Protein AF-A0A8S0FXM7-F1 (afdb_monomer)

Foldseek 3Di:
DDCPDPDPVNVCVVPPDDDDPPDDDDFDWDQDPVPRDTDGDPDDPDPDDPPPPDPDDDPPADPVNVCPPPVNVVLVPDDLLSNLLCCVLPVVDPDPVSLVSVLVVVVVVVDVVCDPDDDDPLVVQLVSQVSSLVSVQVSCVSVVHDGDDPVRSCVSSPNDPVPDPPPPD

Secondary structure (DSSP, 8-state):
-------HHHHHHHT-----TTSPPPPPEEE-TTT--EEE-SSPPP------SSSSPPPSS-HHHHHH-HHHHHHHHS-HHHHHHHHHHHS----HHHHHHHHHHHHHHHHHHHTT----HHHHHHHHHHHHHHHHHHHHHHTTPPPPPHHHHHHHHT--GGG-GGG--

Radius of gyration: 33.32 Å; Cα contacts (8 Å, |Δi|>4): 84; chains: 1; bounding box: 60×41×96 Å

Organism: Escherichia coli (NCBI:txid562)

Nearest PDB structures (foldseek):
  3qb5-assembly1_C-2  TM=3.415E-01  e=5.130E+00  Homo sapiens
  8otz-assembly1_By  TM=1.377E-01  e=1.396E+00  Bos taurus
  8to0-assembly1_CZ  TM=1.350E-01  e=1.654E+00  Mus musculus
  8to0-assembly1_Cp  TM=1.414E-01  e=3.452E+00  Mus musculus
  7rro-assembly1_h  TM=1.356E-01  e=4.581E+00  Bos taurus

InterPro domains:
  IPR010455 Bacteriophage 82, GpQ [PF06323] (1-163)

Structure (mmCIF, N/CA/C/O backbone):
data_AF-A0A8S0FXM7-F1
#
_entry.id   AF-A0A8S0FXM7-F1
#
loop_
_atom_site.group_PDB
_atom_site.id
_atom_site.type_symbol
_atom_site.label_atom_id
_atom_site.label_alt_id
_atom_site.label_comp_id
_atom_site.label_asym_id
_atom_site.label_entity_id
_atom_site.label_seq_id
_atom_site.pdbx_PDB_ins_code
_atom_site.Cartn_x
_atom_site.Cartn_y
_atom_site.Cartn_z
_atom_site.occupancy
_atom_site.B_iso_or_equiv
_atom_site.auth_seq_id
_atom_site.auth_comp_id
_atom_site.auth_asym_id
_atom_site.auth_atom_id
_atom_site.pdbx_PDB_model_num
ATOM 1 N N . MET A 1 1 ? 27.789 -15.326 -23.667 1.00 32.84 1 MET A N 1
ATOM 2 C CA . MET A 1 1 ? 26.397 -15.323 -24.172 1.00 32.84 1 MET A CA 1
ATOM 3 C C . MET A 1 1 ? 26.042 -13.867 -24.426 1.00 32.84 1 MET A C 1
ATOM 5 O O . MET A 1 1 ? 26.164 -13.104 -23.489 1.00 32.84 1 MET A O 1
ATOM 9 N N . SER A 1 2 ? 25.666 -13.341 -25.578 1.00 38.75 2 SER A N 1
ATOM 10 C CA . SER A 1 2 ? 25.614 -13.727 -26.988 1.00 38.75 2 SER A CA 1
ATOM 11 C C . SER A 1 2 ? 25.544 -12.369 -27.718 1.00 38.75 2 SER A C 1
ATOM 13 O O . SER A 1 2 ? 25.007 -11.422 -27.144 1.00 38.75 2 SER A O 1
ATOM 15 N N . GLY A 1 3 ? 26.120 -12.232 -28.912 1.00 44.34 3 GLY A N 1
ATOM 16 C CA . GLY A 1 3 ? 26.255 -10.958 -29.632 1.00 44.34 3 GLY A CA 1
ATOM 17 C C . GLY A 1 3 ? 24.921 -10.280 -29.966 1.00 44.34 3 GLY A C 1
ATOM 18 O O . GLY A 1 3 ? 24.406 -10.445 -31.066 1.00 44.34 3 GLY A O 1
ATOM 19 N N . ALA A 1 4 ? 24.372 -9.511 -29.025 1.00 53.16 4 ALA A N 1
ATOM 20 C CA . ALA A 1 4 ? 23.070 -8.860 -29.164 1.00 53.16 4 ALA A CA 1
ATOM 21 C C . ALA A 1 4 ? 23.152 -7.407 -29.654 1.00 53.16 4 ALA A C 1
ATOM 23 O O . ALA A 1 4 ? 22.129 -6.839 -30.020 1.00 53.16 4 ALA A O 1
ATOM 24 N N . THR A 1 5 ? 24.337 -6.801 -29.707 1.00 55.06 5 THR A N 1
ATOM 25 C CA . THR A 1 5 ? 24.487 -5.408 -30.144 1.00 55.06 5 THR A CA 1
ATOM 26 C C . THR A 1 5 ? 25.867 -5.186 -30.755 1.00 55.06 5 THR A C 1
ATOM 28 O O . THR A 1 5 ? 26.764 -4.671 -30.092 1.00 55.06 5 THR A O 1
ATOM 31 N N . LYS A 1 6 ? 26.046 -5.528 -32.036 1.00 56.66 6 LYS A N 1
ATOM 32 C CA . LYS A 1 6 ? 26.940 -4.690 -32.847 1.00 56.66 6 LYS A CA 1
ATOM 33 C C . LYS A 1 6 ? 26.251 -3.336 -32.949 1.00 56.66 6 LYS A C 1
ATOM 35 O O . LYS A 1 6 ? 25.090 -3.266 -33.354 1.00 56.66 6 LYS A O 1
ATOM 40 N N . GLY A 1 7 ? 26.906 -2.289 -32.457 1.00 59.22 7 GLY A N 1
ATOM 41 C CA . GLY A 1 7 ? 26.330 -0.947 -32.443 1.00 59.22 7 GLY A CA 1
ATOM 42 C C . GLY A 1 7 ? 25.985 -0.488 -33.861 1.00 59.22 7 GLY A C 1
ATOM 43 O O . GLY A 1 7 ? 26.574 -0.951 -34.836 1.00 59.22 7 GLY A O 1
ATOM 44 N N . GLN A 1 8 ? 25.049 0.455 -33.989 1.00 55.69 8 GLN A N 1
ATOM 45 C CA . GLN A 1 8 ? 24.621 0.991 -35.289 1.00 55.69 8 GLN A CA 1
ATOM 46 C C . GLN A 1 8 ? 25.806 1.469 -36.153 1.00 55.69 8 GLN A C 1
ATOM 48 O O . GLN A 1 8 ? 25.801 1.266 -37.363 1.00 55.69 8 GLN A O 1
ATOM 53 N N . LEU A 1 9 ? 26.845 2.033 -35.525 1.00 58.31 9 LEU A N 1
ATOM 54 C CA . LEU A 1 9 ? 28.074 2.483 -36.189 1.00 58.31 9 LEU A CA 1
ATOM 55 C C . LEU A 1 9 ? 28.898 1.334 -36.785 1.00 58.31 9 LEU A C 1
ATOM 57 O O . LEU A 1 9 ? 29.477 1.472 -37.857 1.00 58.31 9 LEU A O 1
ATOM 61 N N . GLU A 1 10 ? 28.924 0.189 -36.112 1.00 63.16 10 GLU A N 1
ATOM 62 C CA . GLU A 1 10 ? 29.683 -0.986 -36.540 1.00 63.16 10 GLU A CA 1
ATOM 63 C C . GLU A 1 10 ? 29.000 -1.662 -37.738 1.00 63.16 10 GLU A C 1
ATOM 65 O O . GLU A 1 10 ? 29.657 -2.031 -38.707 1.00 63.16 10 GLU A O 1
ATOM 70 N N . ALA A 1 11 ? 27.662 -1.703 -37.744 1.00 59.25 11 ALA A N 1
ATOM 71 C CA . ALA A 1 11 ? 26.878 -2.146 -38.899 1.00 59.25 11 ALA A CA 1
ATOM 72 C C . ALA A 1 11 ? 27.033 -1.215 -40.119 1.00 59.25 11 ALA A C 1
ATOM 74 O O . ALA A 1 11 ? 26.989 -1.671 -41.261 1.00 59.25 11 ALA A O 1
ATOM 75 N N . TRP A 1 12 ? 27.223 0.091 -39.900 1.00 60.03 12 TRP A N 1
ATOM 76 C CA . TRP A 1 12 ? 27.494 1.046 -40.980 1.00 60.03 12 TRP A CA 1
ATOM 77 C C . TRP A 1 12 ? 28.878 0.842 -41.593 1.00 60.03 12 TRP A C 1
ATOM 79 O O . TRP A 1 12 ? 29.018 0.956 -42.809 1.00 60.03 12 TRP A O 1
ATOM 89 N N . LEU A 1 13 ? 29.875 0.494 -40.776 1.00 61.94 13 LEU A N 1
ATOM 90 C CA . LEU A 1 13 ? 31.213 0.156 -41.256 1.00 61.94 13 LEU A CA 1
ATOM 91 C C . LEU A 1 13 ? 31.187 -1.098 -42.146 1.00 61.94 13 LEU A C 1
AT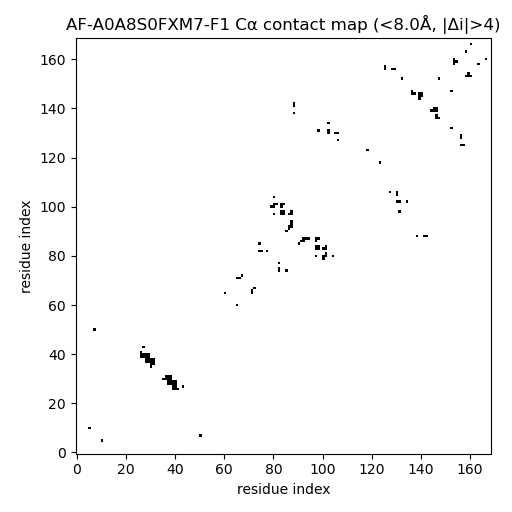OM 93 O O . LEU A 1 13 ? 31.800 -1.110 -43.208 1.00 61.94 13 LEU A O 1
ATOM 97 N N . GLU A 1 14 ? 30.433 -2.127 -41.752 1.00 60.06 14 GLU A N 1
ATOM 98 C CA . GLU A 1 14 ? 30.312 -3.380 -42.516 1.00 60.06 14 GLU A CA 1
ATOM 99 C C . GLU A 1 14 ? 29.512 -3.233 -43.820 1.00 60.06 14 GLU A C 1
ATOM 101 O O . GLU A 1 14 ? 29.714 -3.997 -44.764 1.00 60.06 14 GLU A O 1
ATOM 106 N N . HIS A 1 15 ? 28.614 -2.246 -43.892 1.00 58.28 15 HIS A N 1
ATOM 107 C CA . HIS A 1 15 ? 27.812 -1.944 -45.081 1.00 58.28 15 HIS A CA 1
ATOM 108 C C . HIS A 1 15 ? 28.349 -0.788 -45.931 1.00 58.28 15 HIS A C 1
ATOM 110 O O . HIS A 1 15 ? 27.730 -0.452 -46.946 1.00 58.28 15 HIS A O 1
ATOM 116 N N . ALA A 1 16 ? 29.484 -0.191 -45.562 1.00 58.81 16 ALA A N 1
ATOM 117 C CA . ALA A 1 16 ? 30.138 0.812 -46.385 1.00 58.81 16 ALA A CA 1
ATOM 118 C C . ALA A 1 16 ? 30.514 0.179 -47.737 1.00 58.81 16 ALA A C 1
ATOM 120 O O . ALA A 1 16 ? 31.406 -0.664 -47.830 1.00 58.81 16 ALA A O 1
ATOM 121 N N . GLN A 1 17 ? 29.791 0.545 -48.798 1.00 57.72 17 GLN A N 1
ATOM 122 C CA . GLN A 1 17 ? 30.114 0.091 -50.147 1.00 57.72 17 GLN A CA 1
ATOM 123 C C . GLN A 1 17 ? 31.457 0.695 -50.560 1.00 57.72 17 GLN A C 1
ATOM 125 O O . GLN A 1 17 ? 31.637 1.909 -50.547 1.00 57.72 17 GLN A O 1
ATOM 130 N N . PHE A 1 18 ? 32.400 -0.170 -50.921 1.00 53.16 18 PHE A N 1
ATOM 131 C CA . PHE A 1 18 ? 33.724 0.219 -51.386 1.00 53.16 18 PHE A CA 1
ATOM 132 C C . PHE A 1 18 ? 33.615 0.828 -52.796 1.00 53.16 18 PHE A C 1
ATOM 134 O O . PHE A 1 18 ? 33.485 0.104 -53.784 1.00 53.16 18 PHE A O 1
ATOM 141 N N . ASP A 1 19 ? 33.619 2.158 -52.904 1.00 54.91 19 ASP A N 1
ATOM 142 C CA . ASP A 1 19 ? 33.557 2.850 -54.197 1.00 54.91 19 ASP A CA 1
ATOM 143 C C . ASP A 1 19 ? 34.933 2.815 -54.882 1.00 54.91 19 ASP A C 1
ATOM 145 O O . ASP A 1 19 ? 35.881 3.486 -54.478 1.00 54.91 19 ASP A O 1
ATOM 149 N N . THR A 1 20 ? 35.056 2.021 -55.949 1.00 59.19 20 THR A N 1
ATOM 150 C CA . THR A 1 20 ? 36.274 1.966 -56.774 1.00 59.19 20 THR A CA 1
ATOM 151 C C . THR A 1 20 ? 36.115 2.913 -57.966 1.00 59.19 20 THR A C 1
ATOM 153 O O . THR A 1 20 ? 35.262 2.700 -58.827 1.00 59.19 20 THR A O 1
ATOM 156 N N . GLY A 1 21 ? 36.937 3.966 -58.036 1.00 59.62 21 GLY A N 1
ATOM 157 C CA . GLY A 1 21 ? 36.807 5.074 -59.000 1.00 59.62 21 GLY A CA 1
ATOM 158 C C . GLY A 1 21 ? 36.974 4.728 -60.490 1.00 59.62 21 GLY A C 1
ATOM 159 O O . GLY A 1 21 ? 36.823 5.609 -61.335 1.00 59.62 21 GLY A O 1
ATOM 160 N N . THR A 1 22 ? 37.271 3.470 -60.832 1.00 65.06 22 THR A N 1
ATOM 161 C CA . THR A 1 22 ? 37.518 3.007 -62.208 1.00 65.06 22 THR A CA 1
ATOM 162 C C . THR A 1 22 ? 36.245 2.937 -63.057 1.00 65.06 22 THR A C 1
ATOM 164 O O . THR A 1 22 ? 36.291 3.243 -64.246 1.00 65.06 22 THR A O 1
ATOM 167 N N . TYR A 1 23 ? 35.094 2.593 -62.467 1.00 62.38 23 TYR A N 1
ATOM 168 C CA . TYR A 1 23 ? 33.813 2.523 -63.179 1.00 62.38 23 TYR A CA 1
ATOM 169 C C . TYR A 1 23 ? 32.750 3.342 -62.453 1.00 62.38 23 TYR A C 1
ATOM 171 O O . TYR A 1 23 ? 32.202 2.929 -61.432 1.00 62.38 23 TYR A O 1
ATOM 179 N N . LYS A 1 24 ? 32.424 4.515 -63.006 1.00 62.09 24 LYS A N 1
ATOM 180 C CA . LYS A 1 24 ? 31.345 5.358 -62.478 1.00 62.09 24 LYS A CA 1
ATOM 181 C C . LYS A 1 24 ? 30.002 4.649 -62.668 1.00 62.09 24 LYS A C 1
ATOM 183 O O . LYS A 1 24 ? 29.660 4.240 -63.779 1.00 62.09 24 LYS A O 1
ATOM 188 N N . ARG A 1 25 ? 29.222 4.520 -61.593 1.00 65.31 25 ARG A N 1
ATOM 189 C CA . ARG A 1 25 ? 27.872 3.937 -61.643 1.00 65.31 25 ARG A CA 1
ATOM 190 C C . ARG A 1 25 ? 26.971 4.759 -62.571 1.00 65.31 25 ARG A C 1
ATOM 192 O O . ARG A 1 25 ? 26.983 5.990 -62.533 1.00 65.31 25 ARG A O 1
ATOM 199 N N . LYS A 1 26 ? 26.162 4.080 -63.394 1.00 65.44 26 LYS A N 1
ATOM 200 C CA . LYS A 1 26 ? 25.118 4.736 -64.197 1.00 65.44 26 LYS A CA 1
ATOM 201 C C . LYS A 1 26 ? 24.049 5.286 -63.251 1.00 65.44 26 LYS A C 1
ATOM 203 O O . LYS A 1 26 ? 23.433 4.518 -62.516 1.00 65.44 26 LYS A O 1
ATOM 208 N N . LYS A 1 27 ? 23.839 6.603 -63.267 1.00 67.19 27 LYS A N 1
ATOM 209 C CA . LYS A 1 27 ? 22.807 7.251 -62.450 1.00 67.19 27 LYS A CA 1
ATOM 210 C C . LYS A 1 27 ? 21.413 6.877 -62.977 1.00 67.19 27 LYS A C 1
ATOM 212 O O . LYS A 1 27 ? 21.199 6.978 -64.190 1.00 67.19 27 LYS A O 1
ATOM 217 N N . PRO A 1 28 ? 20.473 6.447 -62.118 1.00 67.50 28 PRO A N 1
ATOM 218 C CA . PRO A 1 28 ? 19.106 6.182 -62.544 1.00 67.50 28 PRO A CA 1
ATOM 219 C C . PRO A 1 28 ? 18.451 7.486 -63.020 1.00 67.50 28 PRO A C 1
ATOM 221 O O . PRO A 1 28 ? 18.578 8.532 -62.380 1.00 67.50 28 PRO A O 1
ATOM 224 N N . ARG A 1 29 ? 17.762 7.424 -64.162 1.00 69.50 29 ARG A N 1
ATOM 225 C CA . ARG A 1 29 ? 16.939 8.526 -64.673 1.00 69.50 29 ARG A CA 1
ATOM 226 C C . ARG A 1 29 ? 15.484 8.156 -64.444 1.00 69.50 29 ARG A C 1
ATOM 228 O O . ARG A 1 29 ? 15.059 7.096 -64.896 1.00 69.50 29 ARG A O 1
ATOM 235 N N . ILE A 1 30 ? 14.757 9.009 -63.738 1.00 72.31 30 ILE A N 1
ATOM 236 C CA . ILE A 1 30 ? 13.341 8.810 -63.428 1.00 72.31 30 ILE A CA 1
ATOM 237 C C . ILE A 1 30 ? 12.550 9.870 -64.194 1.00 72.31 30 ILE A C 1
ATOM 239 O O . ILE A 1 30 ? 12.999 11.011 -64.339 1.00 72.31 30 ILE A O 1
ATOM 243 N N . LEU A 1 31 ? 11.414 9.457 -64.752 1.00 73.12 31 LEU A N 1
ATOM 244 C CA . LEU A 1 31 ? 10.485 10.362 -65.410 1.00 73.12 31 LEU A CA 1
ATOM 245 C C . LEU A 1 31 ? 9.657 11.054 -64.332 1.00 73.12 31 LEU A C 1
ATOM 247 O O . LEU A 1 31 ? 9.018 10.391 -63.522 1.00 73.12 31 LEU A O 1
ATOM 251 N N . ASP A 1 32 ? 9.708 12.378 -64.312 1.00 67.94 32 ASP A N 1
ATOM 252 C CA . ASP A 1 32 ? 8.888 13.171 -63.408 1.00 67.94 32 ASP A CA 1
ATOM 253 C C . ASP A 1 32 ? 7.459 13.251 -63.963 1.00 67.94 32 ASP A C 1
ATOM 255 O O . ASP A 1 32 ? 7.245 13.824 -65.035 1.00 67.94 32 ASP A O 1
ATOM 259 N N . GLU A 1 33 ? 6.497 12.644 -63.264 1.00 68.81 33 GLU A N 1
ATOM 260 C CA . GLU A 1 33 ? 5.099 12.519 -63.706 1.00 68.81 33 GLU A CA 1
ATOM 261 C C . GLU A 1 33 ? 4.410 13.880 -63.886 1.00 68.81 33 GLU A C 1
ATOM 263 O O . GLU A 1 33 ? 3.511 14.010 -64.714 1.00 68.81 33 GLU A O 1
ATOM 268 N N . VAL A 1 34 ? 4.860 14.913 -63.165 1.00 70.56 34 VAL A N 1
ATOM 269 C CA . VAL A 1 34 ? 4.274 16.263 -63.221 1.00 70.56 34 VAL A CA 1
ATOM 270 C C . VAL A 1 34 ? 4.868 17.092 -64.363 1.00 70.56 34 VAL A C 1
ATOM 272 O O . VAL A 1 34 ? 4.167 17.871 -65.006 1.00 70.56 34 VAL A O 1
ATOM 275 N N . THR A 1 35 ? 6.161 16.921 -64.639 1.00 71.62 35 THR A N 1
ATOM 276 C CA . THR A 1 35 ? 6.913 1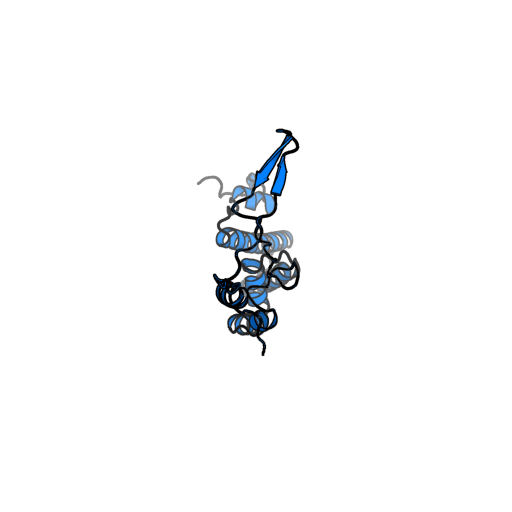7.798 -65.554 1.00 71.62 35 THR A CA 1
ATOM 277 C C . THR A 1 35 ? 7.221 17.137 -66.905 1.00 71.62 35 THR A C 1
ATOM 279 O O . THR A 1 35 ? 7.664 17.808 -67.838 1.00 71.62 35 THR A O 1
ATOM 282 N N . GLY A 1 36 ? 7.029 15.817 -67.028 1.00 72.06 36 GLY A N 1
ATOM 283 C CA . GLY A 1 36 ? 7.275 15.029 -68.244 1.00 72.06 36 GLY A CA 1
ATOM 284 C C . GLY A 1 36 ? 8.746 14.960 -68.678 1.00 72.06 36 GLY A C 1
ATOM 285 O O . GLY A 1 36 ? 9.052 14.529 -69.789 1.00 72.06 36 GLY A O 1
ATOM 286 N N . ARG A 1 37 ? 9.680 15.412 -67.830 1.00 74.44 37 ARG A N 1
ATOM 287 C CA . ARG A 1 37 ? 11.120 15.478 -68.122 1.00 74.44 37 ARG A CA 1
ATOM 288 C C . ARG A 1 37 ? 11.866 14.344 -67.422 1.00 74.44 37 ARG A C 1
ATOM 290 O O . ARG A 1 37 ? 11.567 13.987 -66.288 1.00 74.44 37 ARG A O 1
ATOM 297 N N . MET A 1 38 ? 12.884 13.807 -68.097 1.00 73.56 38 MET A N 1
ATOM 298 C CA . MET A 1 38 ? 13.775 12.783 -67.539 1.00 73.56 38 MET A CA 1
ATOM 299 C C . MET A 1 38 ? 14.833 13.430 -66.644 1.00 73.56 38 MET A C 1
ATOM 301 O O . MET A 1 38 ? 15.828 13.965 -67.149 1.00 73.56 38 MET A O 1
ATOM 305 N N . ILE A 1 39 ? 14.643 13.351 -65.328 1.00 73.38 39 ILE A N 1
ATOM 306 C CA . ILE A 1 39 ? 15.555 13.925 -64.335 1.00 73.38 39 ILE A CA 1
ATOM 307 C C . ILE A 1 39 ? 16.540 12.848 -63.871 1.00 73.38 39 ILE A C 1
ATOM 309 O O . ILE A 1 39 ? 16.192 11.679 -63.693 1.00 73.38 39 ILE A O 1
ATOM 313 N N . THR A 1 40 ? 17.803 13.238 -63.711 1.00 69.12 40 THR A N 1
ATOM 314 C CA . THR A 1 40 ? 18.836 12.372 -63.133 1.00 69.12 40 THR A CA 1
ATOM 315 C C . THR A 1 40 ? 18.896 12.658 -61.636 1.00 69.12 40 THR A C 1
ATOM 317 O O . THR A 1 40 ? 19.197 13.785 -61.255 1.00 69.12 40 THR A O 1
ATOM 320 N N . LEU A 1 41 ? 18.589 11.671 -60.792 1.00 65.00 41 LEU A N 1
ATOM 321 C CA . LEU A 1 41 ? 18.697 11.817 -59.337 1.00 65.00 41 LEU A CA 1
ATOM 322 C C . LEU A 1 41 ? 20.165 11.686 -58.923 1.00 65.00 41 LEU A C 1
ATOM 324 O O . LEU A 1 41 ? 20.772 10.630 -59.104 1.00 65.00 41 LEU A O 1
ATOM 328 N N . ASP A 1 42 ? 20.739 12.760 -58.378 1.00 64.12 42 ASP A N 1
ATOM 329 C CA . ASP A 1 42 ? 22.132 12.768 -57.914 1.00 64.12 42 ASP A CA 1
ATOM 330 C C . ASP A 1 42 ? 22.343 11.938 -56.646 1.00 64.12 42 ASP A C 1
ATOM 332 O O . ASP A 1 42 ? 23.426 11.391 -56.448 1.00 64.12 42 ASP A O 1
ATOM 336 N N . ASN A 1 43 ? 21.297 11.792 -55.834 1.00 63.00 43 ASN A N 1
ATOM 337 C CA . ASN A 1 43 ? 21.310 10.968 -54.637 1.00 63.00 43 ASN A CA 1
ATOM 338 C C . ASN A 1 43 ? 20.131 9.983 -54.704 1.00 63.00 43 ASN A C 1
ATOM 340 O O . ASN A 1 43 ? 19.009 10.366 -54.360 1.00 63.00 43 ASN A O 1
ATOM 344 N N . PRO A 1 44 ? 20.319 8.753 -55.224 1.00 60.47 44 PRO A N 1
ATOM 345 C CA . PRO A 1 44 ? 19.258 7.758 -55.168 1.00 60.47 44 PRO A CA 1
ATOM 346 C C . PRO A 1 44 ? 18.889 7.508 -53.696 1.00 60.47 44 PRO A C 1
ATOM 348 O O . PRO A 1 44 ? 19.771 7.564 -52.837 1.00 60.47 44 PRO A O 1
ATOM 351 N N . PRO A 1 45 ? 17.613 7.231 -53.376 1.00 61.72 45 PRO A N 1
ATOM 352 C CA . PRO A 1 45 ? 17.215 6.933 -52.008 1.00 61.72 45 PRO A CA 1
ATOM 353 C C . PRO A 1 45 ? 18.053 5.763 -51.486 1.00 61.72 45 PRO A C 1
ATOM 355 O O . PRO A 1 45 ? 18.010 4.655 -52.023 1.00 61.72 45 PRO A O 1
ATOM 358 N N . ILE A 1 46 ? 18.855 6.027 -50.454 1.00 64.75 46 ILE A N 1
ATOM 359 C CA . ILE A 1 46 ? 19.646 4.998 -49.785 1.00 64.75 46 ILE A CA 1
ATOM 360 C C . ILE A 1 46 ? 18.642 4.050 -49.136 1.00 64.75 46 ILE A C 1
ATOM 362 O O . ILE A 1 46 ? 17.832 4.476 -48.311 1.00 64.75 46 ILE A O 1
ATOM 366 N N . SER A 1 47 ? 18.665 2.768 -49.510 1.00 61.25 47 SER A N 1
ATOM 367 C CA . SER A 1 47 ? 17.793 1.771 -48.891 1.00 61.25 47 SER A CA 1
ATOM 368 C C . SER A 1 47 ? 18.208 1.585 -47.429 1.00 61.25 47 SER A C 1
ATOM 370 O O . SER A 1 47 ? 19.112 0.806 -47.121 1.00 61.25 47 SER A O 1
ATOM 372 N N . GLY A 1 48 ? 17.574 2.324 -46.522 1.00 60.28 48 GLY A N 1
ATOM 373 C CA . GLY A 1 48 ? 17.741 2.149 -45.088 1.00 60.28 48 GLY A CA 1
ATOM 374 C C . GLY A 1 48 ? 17.148 0.808 -44.681 1.00 60.28 48 GLY A C 1
ATOM 375 O O . GLY A 1 48 ? 15.931 0.664 -44.584 1.00 60.28 48 GLY A O 1
ATOM 376 N N . LYS A 1 49 ? 17.993 -0.201 -44.466 1.00 61.91 49 LYS A N 1
ATOM 377 C CA . LYS A 1 49 ? 17.544 -1.473 -43.904 1.00 61.91 49 LYS A CA 1
ATOM 378 C C . LYS A 1 49 ? 17.350 -1.257 -42.409 1.00 61.91 49 LYS A C 1
ATOM 380 O O . LYS A 1 49 ? 18.299 -0.903 -41.712 1.00 61.91 49 LYS A O 1
ATOM 385 N N . GLN A 1 50 ? 16.127 -1.429 -41.915 1.00 59.84 50 GLN A N 1
ATOM 386 C CA . GLN A 1 50 ? 15.873 -1.384 -40.480 1.00 59.84 50 GLN A CA 1
ATOM 387 C C . GLN A 1 50 ? 16.740 -2.463 -39.811 1.00 59.84 50 GLN A C 1
ATOM 389 O O . GLN A 1 50 ? 16.566 -3.650 -40.069 1.00 59.84 50 GLN A O 1
ATOM 394 N N . LEU A 1 51 ? 17.705 -2.043 -38.988 1.00 61.06 51 LEU A N 1
ATOM 395 C CA . LEU A 1 51 ? 18.666 -2.941 -38.329 1.00 61.06 51 LEU A CA 1
ATOM 396 C C . LEU A 1 51 ? 18.043 -3.745 -37.176 1.00 61.06 51 LEU A C 1
ATOM 398 O O . LEU A 1 51 ? 18.699 -4.600 -36.588 1.00 61.06 51 LEU A O 1
ATOM 402 N N . TYR A 1 52 ? 16.776 -3.492 -36.842 1.00 56.25 52 TYR A N 1
ATOM 403 C CA . TYR A 1 52 ? 16.071 -4.279 -35.839 1.00 56.25 52 TYR A CA 1
ATOM 404 C C . TYR A 1 52 ? 15.751 -5.669 -36.392 1.00 56.25 52 TYR A C 1
ATOM 406 O O . TYR A 1 52 ? 14.957 -5.819 -37.317 1.00 56.25 52 TYR A O 1
ATOM 414 N N . ALA A 1 53 ? 16.334 -6.698 -35.776 1.00 58.56 53 ALA A N 1
ATOM 415 C CA . ALA A 1 53 ? 16.182 -8.100 -36.168 1.00 58.56 53 ALA A CA 1
ATOM 416 C C . ALA A 1 53 ? 14.765 -8.685 -35.967 1.00 58.56 53 ALA A C 1
ATOM 418 O O . ALA A 1 53 ? 14.552 -9.855 -36.259 1.00 58.56 53 ALA A O 1
ATOM 419 N N . LYS A 1 54 ? 13.802 -7.905 -35.470 1.00 57.22 54 LYS A N 1
ATOM 420 C CA . LYS A 1 54 ? 12.351 -8.153 -35.372 1.00 57.22 54 LYS A CA 1
ATOM 421 C C . LYS A 1 54 ? 11.755 -6.866 -34.792 1.00 57.22 54 LYS A C 1
ATOM 423 O O . LYS A 1 54 ? 12.400 -6.234 -33.962 1.00 57.22 54 LYS A O 1
ATOM 428 N N . GLY A 1 55 ? 10.562 -6.457 -35.220 1.00 56.75 55 GLY A N 1
ATOM 429 C CA . GLY A 1 55 ? 9.921 -5.182 -34.851 1.00 56.75 55 GLY A CA 1
ATOM 430 C C . GLY A 1 55 ? 9.479 -5.033 -33.386 1.00 56.75 55 GLY A C 1
ATOM 431 O O . GLY A 1 55 ? 8.463 -4.399 -33.129 1.00 56.75 55 GLY A O 1
ATOM 432 N N . SER A 1 56 ? 10.193 -5.624 -32.427 1.00 62.47 56 SER A N 1
ATOM 433 C CA . SER A 1 56 ? 9.929 -5.503 -30.993 1.00 62.47 56 SER A CA 1
ATOM 434 C C . SER A 1 56 ? 11.047 -4.726 -30.306 1.00 62.47 56 SER A C 1
ATOM 436 O O . SER A 1 56 ? 12.227 -4.965 -30.568 1.00 62.47 56 SER A O 1
ATOM 438 N N . SER A 1 57 ? 10.680 -3.835 -29.386 1.00 63.47 57 SER A N 1
ATOM 439 C CA . SER A 1 57 ? 11.625 -3.149 -28.504 1.00 63.47 57 SER A CA 1
ATOM 440 C C . SER A 1 57 ? 12.445 -4.160 -27.700 1.00 63.47 57 SER A C 1
ATOM 442 O O . SER A 1 57 ? 11.879 -5.052 -27.064 1.00 63.47 57 SER A O 1
ATOM 444 N N . ILE A 1 58 ? 13.768 -4.005 -27.690 1.00 67.00 58 ILE A N 1
ATOM 445 C CA . ILE A 1 58 ? 14.637 -4.727 -26.756 1.00 67.00 58 ILE A CA 1
ATOM 446 C C . ILE A 1 58 ? 14.330 -4.185 -25.357 1.00 67.00 58 ILE A C 1
ATOM 448 O O . ILE A 1 58 ? 14.394 -2.975 -25.135 1.00 67.00 58 ILE A O 1
ATOM 452 N N . ALA A 1 59 ? 13.955 -5.063 -24.426 1.00 71.62 59 ALA A N 1
ATOM 453 C CA . ALA A 1 59 ? 13.758 -4.664 -23.039 1.00 71.62 59 ALA A CA 1
ATOM 454 C C . ALA A 1 59 ? 15.090 -4.154 -22.469 1.00 71.62 59 ALA A C 1
ATOM 456 O O . ALA A 1 59 ? 16.099 -4.850 -22.558 1.00 71.62 59 ALA A O 1
ATOM 457 N N . LEU A 1 60 ? 15.084 -2.951 -21.882 1.00 77.19 60 LEU A N 1
ATOM 458 C CA . LEU A 1 60 ? 16.279 -2.328 -21.291 1.00 77.19 60 LEU A CA 1
ATOM 459 C C . LEU A 1 60 ? 16.889 -3.165 -20.160 1.00 77.19 60 LEU A C 1
ATOM 461 O O . LEU A 1 60 ? 18.075 -3.050 -19.877 1.00 77.19 60 LEU A O 1
ATOM 465 N N . VAL A 1 61 ? 16.068 -3.991 -19.513 1.00 78.88 61 VAL A N 1
ATOM 466 C CA . VAL A 1 61 ? 16.473 -4.914 -18.456 1.00 78.88 61 VAL A CA 1
ATOM 467 C C . VAL A 1 61 ? 15.893 -6.276 -18.801 1.00 78.88 61 VAL A C 1
ATOM 469 O O . VAL A 1 61 ? 14.687 -6.395 -19.041 1.00 78.88 61 VAL A O 1
ATOM 472 N N . SER A 1 62 ? 16.732 -7.311 -18.836 1.00 82.50 62 SER A N 1
ATOM 473 C CA . SER A 1 62 ? 16.228 -8.665 -19.044 1.00 82.50 62 SER A CA 1
ATOM 474 C C . SER A 1 62 ? 15.434 -9.133 -17.821 1.00 82.50 62 SER A C 1
ATOM 476 O O . SER A 1 62 ? 15.727 -8.774 -16.679 1.00 82.50 62 SER A O 1
ATOM 478 N N . GLN A 1 63 ? 14.437 -9.994 -18.036 1.00 79.50 63 GLN A N 1
ATOM 479 C CA . GLN A 1 63 ? 13.643 -10.551 -16.934 1.00 79.50 63 GLN A CA 1
ATOM 480 C C . GLN A 1 63 ? 14.520 -11.270 -15.896 1.00 79.50 63 GLN A C 1
ATOM 482 O O . GLN A 1 63 ? 14.208 -11.258 -14.704 1.00 79.50 63 GLN A O 1
ATOM 487 N N . VAL A 1 64 ? 15.617 -11.887 -16.343 1.00 82.50 64 VAL A N 1
ATOM 488 C CA . VAL A 1 64 ? 16.573 -12.577 -15.472 1.00 82.50 64 VAL A CA 1
ATOM 489 C C . VAL A 1 64 ? 17.318 -11.568 -14.604 1.00 82.50 64 VAL A C 1
ATOM 491 O O . VAL A 1 64 ? 17.272 -11.706 -13.387 1.00 82.50 64 VAL A O 1
ATOM 494 N N . GLU A 1 65 ? 17.897 -10.515 -15.189 1.00 82.75 65 GLU A N 1
ATOM 495 C CA . GLU A 1 65 ? 18.584 -9.448 -14.440 1.00 82.75 65 GLU A CA 1
ATOM 496 C C . GLU A 1 65 ? 17.648 -8.754 -13.444 1.00 82.75 65 GLU A C 1
ATOM 498 O O . GLU A 1 65 ? 18.009 -8.519 -12.287 1.00 82.75 65 GLU A O 1
ATOM 503 N N . PHE A 1 66 ? 16.408 -8.492 -13.861 1.00 80.06 66 PHE A N 1
ATOM 504 C CA . PHE A 1 66 ? 15.370 -7.948 -12.991 1.00 80.06 66 PHE A CA 1
ATOM 505 C C . PHE A 1 66 ? 15.050 -8.885 -11.820 1.00 80.06 66 PHE A C 1
ATOM 507 O O . PHE A 1 66 ? 14.883 -8.425 -10.691 1.00 80.06 66 PHE A O 1
ATOM 514 N N . SER A 1 67 ? 14.989 -10.198 -12.064 1.00 76.00 67 SER A N 1
ATOM 515 C CA . SER A 1 67 ? 14.668 -11.203 -11.044 1.00 76.00 67 SER A CA 1
ATOM 516 C C . SER A 1 67 ? 15.825 -11.447 -10.070 1.00 76.00 67 SER A C 1
ATOM 518 O O . SER A 1 67 ? 15.584 -11.617 -8.877 1.00 76.00 67 SER A O 1
ATOM 520 N N . THR A 1 68 ? 17.076 -11.423 -10.541 1.00 83.44 68 THR A N 1
ATOM 521 C CA . THR A 1 68 ? 18.280 -11.640 -9.716 1.00 83.44 68 THR A CA 1
ATOM 522 C C . THR A 1 68 ? 18.791 -10.377 -9.027 1.00 83.44 68 THR A C 1
ATOM 524 O O . THR A 1 68 ? 19.782 -10.432 -8.298 1.00 83.44 68 THR A O 1
ATOM 527 N N . SER A 1 69 ? 18.130 -9.240 -9.239 1.00 85.69 69 SER A N 1
ATOM 528 C CA . SER A 1 69 ? 18.509 -7.964 -8.640 1.00 85.69 69 SER A CA 1
ATOM 529 C C . SER A 1 69 ? 18.563 -8.041 -7.106 1.00 85.69 69 SER A C 1
ATOM 531 O O . SER A 1 69 ? 17.656 -8.564 -6.453 1.00 85.69 69 SER A O 1
ATOM 533 N N . SER A 1 70 ? 19.624 -7.484 -6.515 1.00 86.25 70 SER A N 1
ATOM 534 C CA . SER A 1 70 ? 19.890 -7.521 -5.067 1.00 86.25 70 SER A CA 1
ATOM 535 C C . SER A 1 70 ? 18.758 -6.913 -4.234 1.00 86.25 70 SER A C 1
ATOM 537 O O . SER A 1 70 ? 18.336 -7.508 -3.243 1.00 86.25 70 SER A O 1
ATOM 539 N N . TRP A 1 71 ? 18.201 -5.781 -4.674 1.00 84.56 71 TRP A N 1
ATOM 540 C CA . TRP A 1 71 ? 17.068 -5.129 -4.012 1.00 84.56 71 TRP A CA 1
ATOM 541 C C . TRP A 1 71 ? 15.827 -6.024 -3.987 1.00 84.56 71 TRP A C 1
ATOM 543 O O . TRP A 1 71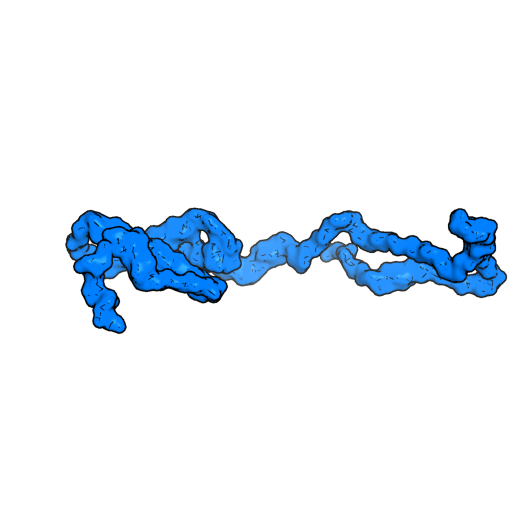 ? 15.074 -6.014 -3.021 1.00 84.56 71 TRP A O 1
ATOM 553 N N . ARG A 1 72 ? 15.627 -6.850 -5.017 1.00 85.81 72 ARG A N 1
ATOM 554 C CA . ARG A 1 72 ? 14.472 -7.741 -5.103 1.00 85.81 72 ARG A CA 1
ATOM 555 C C . ARG A 1 72 ? 14.553 -8.850 -4.066 1.00 85.81 72 ARG A C 1
ATOM 557 O O . ARG A 1 72 ? 13.565 -9.156 -3.406 1.00 85.81 72 ARG A O 1
ATOM 564 N N . ARG A 1 73 ? 15.751 -9.408 -3.885 1.00 86.75 73 ARG A N 1
ATOM 565 C CA . ARG A 1 73 ? 16.038 -10.373 -2.816 1.00 86.75 73 ARG A CA 1
ATOM 566 C C . ARG A 1 73 ? 15.834 -9.747 -1.440 1.00 86.75 73 ARG A C 1
ATOM 568 O O . ARG A 1 73 ? 15.243 -10.393 -0.585 1.00 86.75 73 ARG A O 1
ATOM 575 N N . ALA A 1 74 ? 16.255 -8.493 -1.261 1.00 89.38 74 ALA A N 1
ATOM 576 C CA . ALA A 1 74 ? 16.001 -7.754 -0.030 1.00 89.38 74 ALA A CA 1
ATOM 577 C C . ALA A 1 74 ? 14.490 -7.597 0.215 1.00 89.38 74 ALA A C 1
ATOM 579 O O . ALA A 1 74 ? 14.006 -8.073 1.233 1.00 89.38 74 ALA A O 1
ATOM 580 N N . VAL A 1 75 ? 13.716 -7.071 -0.743 1.00 87.38 75 VAL A N 1
ATOM 581 C CA . VAL A 1 75 ? 12.248 -6.916 -0.624 1.00 87.38 75 VAL A CA 1
ATOM 582 C C . VAL A 1 75 ? 11.543 -8.240 -0.312 1.00 87.38 75 VAL A C 1
ATOM 584 O O . VAL A 1 75 ? 10.606 -8.265 0.479 1.00 87.38 75 VAL A O 1
ATOM 587 N N . LEU A 1 76 ? 11.990 -9.348 -0.907 1.00 84.94 76 LEU A N 1
ATOM 588 C CA . LEU A 1 76 ? 11.417 -10.673 -0.656 1.00 84.94 76 LEU A CA 1
ATOM 589 C C . LEU A 1 76 ? 11.818 -11.281 0.694 1.00 84.94 76 LEU A C 1
ATOM 591 O O . LEU A 1 76 ? 11.138 -12.196 1.146 1.00 84.94 76 LEU A O 1
ATOM 595 N N . SER A 1 77 ? 12.889 -10.793 1.324 1.00 90.50 77 SER A N 1
ATOM 596 C CA . SER A 1 77 ? 13.306 -11.216 2.667 1.00 90.50 77 SER A CA 1
ATOM 597 C C . SER A 1 77 ? 12.583 -10.491 3.806 1.00 90.50 77 SER A C 1
ATOM 599 O O . SER A 1 77 ? 12.694 -10.923 4.950 1.00 90.50 77 SER A O 1
ATOM 601 N N . LEU A 1 78 ? 11.858 -9.404 3.515 1.00 91.25 78 LEU A N 1
ATOM 602 C CA . LEU A 1 78 ? 11.077 -8.676 4.518 1.00 91.25 78 LEU A CA 1
ATOM 603 C C . LEU A 1 78 ? 9.836 -9.465 4.952 1.00 91.25 78 LEU A C 1
ATOM 605 O O . LEU A 1 78 ? 9.339 -10.337 4.236 1.00 91.25 78 LEU A O 1
ATOM 609 N N . GLU A 1 79 ? 9.293 -9.097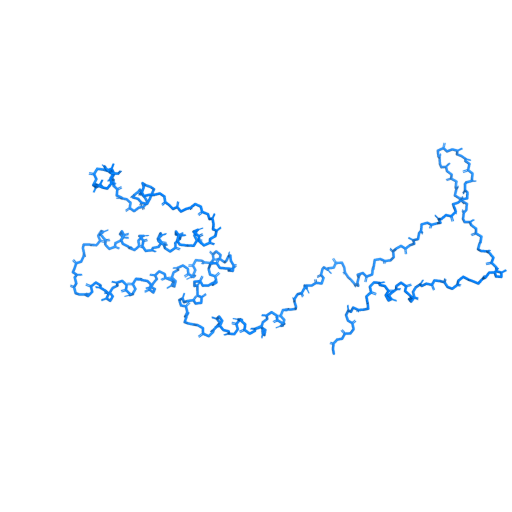 6.113 1.00 91.62 79 GLU A N 1
ATOM 610 C CA . GLU A 1 79 ? 8.012 -9.621 6.574 1.00 91.62 79 GLU A CA 1
ATOM 611 C C . GLU A 1 79 ? 6.878 -9.290 5.594 1.00 91.62 79 GLU A C 1
ATOM 613 O O . GLU A 1 79 ? 6.880 -8.252 4.925 1.00 91.62 79 GLU A O 1
ATOM 618 N N . GLU A 1 80 ? 5.869 -10.163 5.534 1.00 90.81 80 GLU A N 1
ATOM 619 C CA . GLU A 1 80 ? 4.828 -10.100 4.501 1.00 90.81 80 GLU A CA 1
ATOM 620 C C . GLU A 1 80 ? 4.068 -8.763 4.506 1.00 90.81 80 GLU A C 1
ATOM 622 O O . GLU A 1 80 ? 3.746 -8.235 3.444 1.00 90.81 80 GLU A O 1
ATOM 627 N N . HIS A 1 81 ? 3.847 -8.162 5.680 1.00 89.75 81 HIS A N 1
ATOM 628 C CA . HIS A 1 81 ? 3.179 -6.865 5.796 1.00 89.75 81 HIS A CA 1
ATOM 629 C C . HIS A 1 81 ? 4.041 -5.705 5.255 1.00 89.75 81 HIS A C 1
ATOM 631 O O . HIS A 1 81 ? 3.525 -4.825 4.564 1.00 89.75 81 HIS A O 1
ATOM 637 N N . GLN A 1 82 ? 5.358 -5.729 5.488 1.00 91.12 82 GLN A N 1
ATOM 638 C CA . GLN A 1 82 ? 6.294 -4.706 4.999 1.00 91.12 82 GLN A CA 1
ATOM 639 C C . GLN A 1 82 ? 6.512 -4.832 3.490 1.00 91.12 82 GLN A C 1
ATOM 641 O O . GLN A 1 82 ? 6.501 -3.845 2.753 1.00 91.12 82 GLN A O 1
ATOM 646 N N . LYS A 1 83 ? 6.648 -6.068 3.008 1.00 91.88 83 LYS A N 1
ATOM 647 C CA . LYS A 1 83 ? 6.709 -6.382 1.582 1.00 91.88 83 LYS A CA 1
ATOM 648 C C . LYS A 1 83 ? 5.426 -5.954 0.868 1.00 91.88 83 LYS A C 1
ATOM 650 O O . LYS A 1 83 ? 5.504 -5.327 -0.188 1.00 91.88 83 LYS A O 1
ATOM 655 N N . ALA A 1 84 ? 4.254 -6.244 1.440 1.00 91.44 84 ALA A N 1
ATOM 656 C CA . ALA A 1 84 ? 2.972 -5.798 0.899 1.00 91.44 84 ALA A CA 1
ATOM 657 C C . ALA A 1 84 ? 2.886 -4.267 0.830 1.00 91.44 84 ALA A C 1
ATOM 659 O O . ALA A 1 84 ? 2.426 -3.745 -0.183 1.00 91.44 84 ALA A O 1
ATOM 660 N N . TRP A 1 85 ? 3.384 -3.551 1.847 1.00 90.88 85 TRP A N 1
ATOM 661 C CA . TRP A 1 85 ? 3.461 -2.087 1.835 1.00 90.88 85 TRP A CA 1
ATOM 662 C C . TRP A 1 85 ? 4.331 -1.559 0.692 1.00 90.88 85 TRP A C 1
ATOM 664 O O . TRP A 1 85 ? 3.882 -0.728 -0.093 1.00 90.88 85 TRP A O 1
ATOM 674 N N . LEU A 1 86 ? 5.554 -2.078 0.544 1.00 90.88 86 LEU A N 1
ATOM 675 C CA . LEU A 1 86 ? 6.469 -1.656 -0.521 1.00 90.88 86 LEU A CA 1
ATOM 676 C C . LEU A 1 86 ? 5.886 -1.914 -1.912 1.00 90.88 86 LEU A C 1
ATOM 678 O O . LEU A 1 86 ? 5.918 -1.035 -2.773 1.00 90.88 86 LEU A O 1
ATOM 682 N N . LEU A 1 87 ? 5.313 -3.098 -2.131 1.00 88.88 87 LEU A N 1
ATOM 683 C CA . LEU A 1 87 ? 4.679 -3.436 -3.403 1.00 88.88 87 LEU A CA 1
ATOM 684 C C . LEU A 1 87 ? 3.446 -2.565 -3.666 1.00 88.88 87 LEU A C 1
ATOM 686 O O . LEU A 1 87 ? 3.237 -2.117 -4.789 1.00 88.88 87 LEU A O 1
ATOM 690 N N . TRP A 1 88 ? 2.642 -2.270 -2.649 1.00 89.31 88 TRP A N 1
ATOM 691 C CA . TRP A 1 88 ? 1.460 -1.433 -2.822 1.00 89.31 88 TRP A CA 1
ATOM 692 C C . TRP A 1 88 ? 1.793 0.039 -3.090 1.00 89.31 88 TRP A C 1
ATOM 694 O O . TRP A 1 88 ? 1.106 0.671 -3.898 1.00 89.31 88 TRP A O 1
ATOM 704 N N . SER A 1 89 ? 2.827 0.583 -2.446 1.00 87.56 89 SER A N 1
ATOM 705 C CA . SER A 1 89 ? 3.227 1.988 -2.589 1.00 87.56 89 SER A CA 1
ATOM 706 C C . SER A 1 89 ? 4.034 2.243 -3.862 1.00 87.56 89 SER A C 1
ATOM 708 O O . SER A 1 89 ? 3.779 3.230 -4.541 1.00 87.56 89 SER A O 1
ATOM 710 N N . TYR A 1 90 ? 4.953 1.340 -4.225 1.00 85.62 90 TYR A N 1
ATOM 711 C CA . TYR A 1 90 ? 5.925 1.583 -5.301 1.00 85.62 90 TYR A CA 1
ATOM 712 C C . TYR A 1 90 ? 5.712 0.750 -6.567 1.00 85.62 90 TYR A C 1
ATOM 714 O O . TYR A 1 90 ? 6.153 1.158 -7.635 1.00 85.62 90 TYR A O 1
ATOM 722 N N . SER A 1 91 ? 5.041 -0.405 -6.495 1.00 80.50 91 SER A N 1
ATOM 723 C CA . SER A 1 91 ? 4.796 -1.230 -7.693 1.00 80.50 91 SER A CA 1
ATOM 724 C C . SER A 1 91 ? 3.551 -0.793 -8.477 1.00 80.50 91 SER A C 1
ATOM 726 O O . SER A 1 91 ? 3.144 -1.521 -9.381 1.00 80.50 91 SER A O 1
ATOM 728 N N . GLU A 1 92 ? 2.888 0.302 -8.075 1.00 70.56 92 GLU A N 1
ATOM 729 C CA . GLU A 1 92 ? 1.553 0.730 -8.547 1.00 70.56 92 GLU A CA 1
ATOM 730 C C . GLU A 1 92 ? 0.502 -0.400 -8.561 1.00 70.56 92 GLU A C 1
ATOM 732 O O . GLU A 1 92 ? -0.548 -0.316 -9.197 1.00 70.56 92 GLU A O 1
ATOM 737 N N . SER A 1 93 ? 0.758 -1.476 -7.814 1.00 74.62 93 SER A N 1
ATOM 738 C CA . SER A 1 93 ? -0.089 -2.656 -7.777 1.00 74.62 93 SER A CA 1
ATOM 739 C C . SER A 1 93 ? -1.380 -2.309 -7.043 1.00 74.62 93 SER A C 1
ATOM 741 O O . SER A 1 93 ? -1.390 -2.113 -5.827 1.00 74.62 93 SER A O 1
ATOM 743 N N . VAL A 1 94 ? -2.496 -2.252 -7.772 1.00 74.19 94 VAL A N 1
ATOM 744 C CA . VAL A 1 94 ? -3.839 -1.991 -7.212 1.00 74.19 94 VAL A CA 1
ATOM 745 C C . VAL A 1 94 ? -4.444 -3.262 -6.591 1.00 74.19 94 VAL A C 1
ATOM 747 O O . VAL A 1 94 ? -5.637 -3.333 -6.310 1.00 74.19 94 VAL A O 1
ATOM 750 N N . ARG A 1 95 ? -3.634 -4.303 -6.354 1.00 82.62 95 ARG A N 1
ATOM 751 C CA . ARG A 1 95 ? -4.111 -5.558 -5.768 1.00 82.62 95 ARG A CA 1
ATOM 752 C C . ARG A 1 95 ? -4.686 -5.311 -4.377 1.00 82.62 95 ARG A C 1
ATOM 754 O O . ARG A 1 95 ? -4.007 -4.811 -3.480 1.00 82.62 95 ARG A O 1
ATOM 761 N N . TRP A 1 96 ? -5.936 -5.726 -4.204 1.00 85.81 96 TRP A N 1
ATOM 762 C CA . TRP A 1 96 ? -6.660 -5.644 -2.938 1.00 85.81 96 TRP A 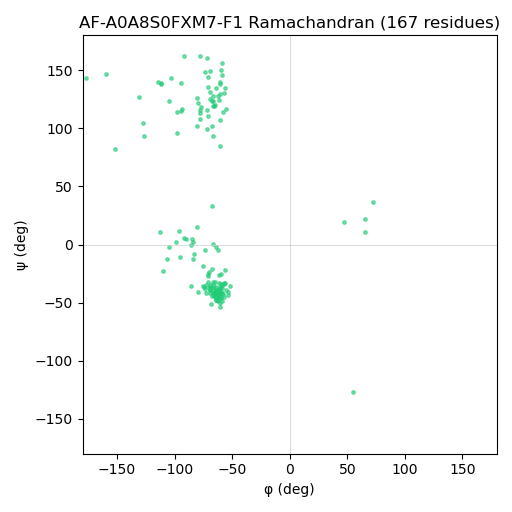CA 1
ATOM 763 C C . TRP A 1 96 ? -5.968 -6.425 -1.811 1.00 85.81 96 TRP A C 1
ATOM 765 O O . TRP A 1 96 ? -5.951 -5.982 -0.668 1.00 85.81 96 TRP A O 1
ATOM 775 N N . GLU A 1 97 ? -5.327 -7.545 -2.147 1.00 89.38 97 GLU A N 1
ATOM 776 C CA . GLU A 1 97 ? -4.623 -8.419 -1.200 1.00 89.38 97 GLU A CA 1
ATOM 777 C C . GLU A 1 97 ? -3.598 -7.672 -0.341 1.00 89.38 97 GLU A C 1
ATOM 779 O O . GLU A 1 97 ? -3.571 -7.860 0.872 1.00 89.38 97 GLU A O 1
ATOM 784 N N . HIS A 1 98 ? -2.804 -6.772 -0.933 1.00 88.69 98 HIS A N 1
ATOM 785 C CA . HIS A 1 98 ? -1.812 -6.013 -0.171 1.00 88.69 98 HIS A CA 1
ATOM 786 C C . HIS A 1 98 ? -2.475 -5.129 0.891 1.00 88.69 98 HIS A C 1
ATOM 788 O O . HIS A 1 98 ? -2.021 -5.095 2.033 1.00 88.69 98 HIS A O 1
ATOM 794 N N . GLN A 1 99 ? -3.590 -4.477 0.544 1.00 89.06 99 GLN A N 1
ATOM 795 C CA . GLN A 1 99 ? -4.342 -3.630 1.474 1.00 89.06 99 GLN A CA 1
ATOM 796 C C . GLN A 1 99 ? -4.907 -4.446 2.640 1.00 89.06 99 GLN A C 1
ATOM 798 O O . GLN A 1 99 ? -4.867 -4.002 3.788 1.00 89.06 99 GLN A O 1
ATOM 803 N N . VAL A 1 100 ? -5.400 -5.657 2.365 1.00 91.31 100 VAL A N 1
ATOM 804 C CA . VAL A 1 100 ? -5.910 -6.564 3.400 1.00 91.31 100 VAL A CA 1
ATOM 805 C C . VAL A 1 100 ? -4.794 -6.979 4.353 1.00 91.31 100 VAL A C 1
ATOM 807 O O . VAL A 1 100 ? -4.967 -6.852 5.561 1.00 91.31 100 VAL A O 1
ATOM 810 N N . THR A 1 101 ? -3.636 -7.401 3.843 1.00 92.38 101 THR A N 1
ATOM 811 C CA . THR A 1 101 ? -2.502 -7.811 4.686 1.00 92.38 101 THR A CA 1
ATOM 812 C C . THR A 1 101 ? -2.024 -6.673 5.592 1.00 92.38 101 THR A C 1
ATOM 814 O O . THR A 1 101 ? -1.854 -6.872 6.795 1.00 92.38 101 THR A O 1
ATOM 817 N N . ILE A 1 102 ? -1.867 -5.463 5.041 1.00 92.06 102 ILE A N 1
ATOM 818 C CA . ILE A 1 102 ? -1.431 -4.277 5.796 1.00 92.06 102 ILE A CA 1
ATOM 819 C C . ILE A 1 102 ? -2.447 -3.934 6.891 1.00 92.06 102 ILE A C 1
ATOM 821 O O . ILE A 1 102 ? -2.077 -3.733 8.046 1.00 92.06 102 ILE A O 1
ATOM 825 N N . THR A 1 103 ? -3.738 -3.889 6.553 1.00 91.69 103 THR A N 1
ATOM 826 C CA . THR A 1 103 ? -4.779 -3.524 7.527 1.00 91.69 103 THR A CA 1
ATOM 827 C C . THR A 1 103 ? -5.025 -4.594 8.580 1.00 91.69 103 THR A C 1
ATOM 829 O O . THR A 1 103 ? -5.325 -4.252 9.722 1.00 91.69 103 THR A O 1
ATOM 832 N N . GLN A 1 104 ? -4.863 -5.875 8.246 1.00 92.44 104 GLN A N 1
ATOM 833 C CA . GLN A 1 104 ? -4.909 -6.957 9.227 1.00 92.44 104 GLN A CA 1
ATOM 834 C C . GLN A 1 104 ? -3.768 -6.840 10.237 1.00 92.44 104 GLN A C 1
ATOM 836 O O . GLN A 1 104 ? -4.026 -6.934 11.438 1.00 92.44 104 GLN A O 1
ATOM 841 N N . TRP A 1 105 ? -2.547 -6.581 9.761 1.00 94.06 105 TRP A N 1
ATOM 842 C CA . TRP A 1 105 ? -1.387 -6.373 10.626 1.00 94.06 105 TRP A CA 1
ATOM 843 C C . TRP A 1 105 ? -1.545 -5.121 11.504 1.00 94.06 105 TRP A C 1
ATOM 845 O O . TRP A 1 105 ? -1.413 -5.188 12.728 1.00 94.06 105 TRP A O 1
ATOM 855 N N . ALA A 1 106 ? -1.949 -3.993 10.913 1.00 92.12 106 ALA A N 1
ATOM 856 C CA . ALA A 1 106 ? -2.202 -2.762 11.660 1.00 92.12 106 ALA A CA 1
ATOM 857 C C . ALA A 1 106 ? -3.308 -2.956 12.713 1.00 92.12 106 ALA A C 1
ATOM 859 O O . ALA A 1 106 ? -3.221 -2.442 13.826 1.00 92.12 106 ALA A O 1
ATOM 860 N N . TRP A 1 107 ? -4.338 -3.750 12.400 1.00 91.44 107 TRP A N 1
ATOM 861 C CA . TRP A 1 107 ? -5.383 -4.098 13.360 1.00 91.44 107 TRP A CA 1
ATOM 862 C C . TRP A 1 107 ? -4.886 -5.017 14.482 1.00 91.44 107 TRP A C 1
ATOM 864 O O . TRP A 1 107 ? -5.367 -4.898 15.611 1.00 91.44 107 TRP A O 1
ATOM 874 N N . SER A 1 108 ? -3.958 -5.945 14.220 1.00 91.25 108 SER A N 1
ATOM 875 C CA . SER A 1 108 ? -3.355 -6.748 15.292 1.00 91.25 108 SER A CA 1
ATOM 876 C C . SER A 1 108 ? -2.534 -5.895 16.250 1.00 91.25 108 SER A C 1
ATOM 878 O O . SER A 1 108 ? -2.759 -6.015 17.451 1.00 91.25 108 SER A O 1
ATOM 880 N N . GLU A 1 109 ? -1.698 -4.987 15.745 1.00 91.44 109 GLU A N 1
ATOM 881 C CA . GLU A 1 109 ? -0.936 -4.048 16.583 1.00 91.44 109 GLU A CA 1
ATOM 882 C C . GLU A 1 109 ? -1.855 -3.094 17.351 1.00 91.44 109 GLU A C 1
ATOM 884 O O . GLU A 1 109 ? -1.688 -2.825 18.537 1.00 91.44 109 GLU A O 1
ATOM 889 N N . PHE A 1 110 ? -2.928 -2.627 16.720 1.00 88.81 110 PHE A N 1
ATOM 890 C CA . PHE A 1 110 ? -3.896 -1.802 17.428 1.00 88.81 110 PHE A CA 1
ATOM 891 C C . PHE A 1 110 ? -4.595 -2.571 18.565 1.00 88.81 110 PHE A C 1
ATOM 893 O O . PHE A 1 110 ? -4.854 -2.018 19.634 1.00 88.81 110 PHE A O 1
ATOM 900 N N . LYS A 1 111 ? -4.876 -3.867 18.378 1.00 88.88 111 LYS A N 1
ATOM 901 C CA . LYS A 1 111 ? -5.452 -4.714 19.434 1.00 88.88 111 LYS A CA 1
ATOM 902 C C . LYS A 1 1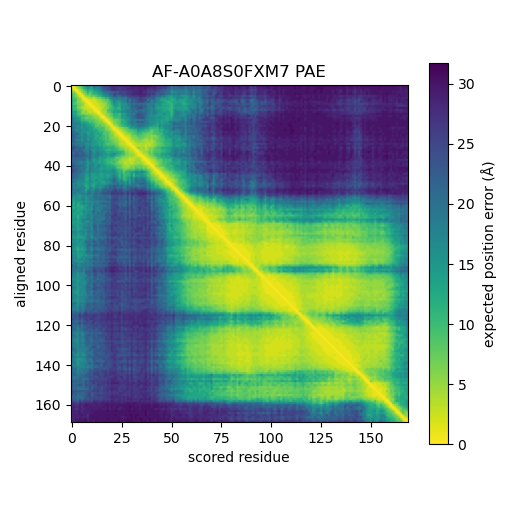11 ? -4.482 -4.969 20.586 1.00 88.88 111 LYS A C 1
ATOM 904 O O . LYS A 1 111 ? -4.944 -5.006 21.724 1.00 88.88 111 LYS A O 1
ATOM 909 N N . THR A 1 112 ? -3.185 -5.145 20.326 1.00 89.75 112 THR A N 1
ATOM 910 C CA . THR A 1 112 ? -2.189 -5.304 21.402 1.00 89.75 112 THR A CA 1
ATOM 911 C C . THR A 1 112 ? -2.120 -4.036 22.254 1.00 89.75 112 THR A C 1
ATOM 913 O O . THR A 1 112 ? -2.138 -4.130 23.480 1.00 89.75 112 THR A O 1
ATOM 916 N N . LEU A 1 113 ? -2.187 -2.855 21.627 1.00 87.06 113 LEU A N 1
ATOM 917 C CA . LEU A 1 113 ? -2.236 -1.559 22.316 1.00 87.06 113 LEU A CA 1
ATOM 918 C C . LEU A 1 113 ? -3.527 -1.331 23.118 1.00 87.06 113 LEU A C 1
ATOM 920 O O . LEU A 1 113 ? -3.501 -0.710 24.181 1.00 87.06 113 LEU A O 1
ATOM 924 N N . LEU A 1 114 ? -4.671 -1.823 22.634 1.00 84.00 114 LEU A N 1
ATOM 925 C CA . LEU A 1 114 ? -5.950 -1.704 23.341 1.00 84.00 114 LEU A CA 1
ATOM 926 C C . LEU A 1 114 ? -6.036 -2.565 24.610 1.00 84.00 114 LEU A C 1
ATOM 928 O O . LEU A 1 114 ? -6.832 -2.256 25.508 1.00 84.00 114 LEU A O 1
ATOM 932 N N . GLY A 1 115 ? -5.240 -3.632 24.695 1.00 83.56 115 GLY A N 1
ATOM 933 C CA . GLY A 1 115 ? -5.219 -4.544 25.835 1.00 83.56 115 GLY A CA 1
ATOM 934 C C . GLY A 1 115 ? -6.605 -5.123 26.147 1.00 83.56 115 GLY A C 1
ATOM 935 O O . GLY A 1 115 ? -7.278 -5.679 25.282 1.00 83.56 115 GLY A O 1
ATOM 936 N N . THR A 1 116 ? -7.052 -4.988 27.399 1.00 80.25 116 THR A N 1
ATOM 937 C CA . THR A 1 116 ? -8.325 -5.543 27.903 1.00 80.25 116 THR A CA 1
ATOM 938 C C . THR A 1 116 ? -9.521 -4.588 27.797 1.00 80.25 116 THR A C 1
ATOM 940 O O . THR A 1 116 ? -10.611 -4.900 28.287 1.00 80.25 116 THR A O 1
ATOM 943 N N . ARG A 1 117 ? -9.360 -3.412 27.174 1.00 81.06 117 ARG A N 1
ATOM 944 C CA . ARG A 1 117 ? -10.434 -2.410 27.097 1.00 81.06 117 ARG A CA 1
ATOM 945 C C . ARG A 1 117 ? -11.567 -2.885 26.190 1.00 81.06 117 ARG A C 1
ATOM 947 O O . ARG A 1 117 ? -11.371 -3.187 25.015 1.00 81.06 117 ARG A O 1
ATOM 954 N N . LYS A 1 118 ? -12.790 -2.889 26.726 1.00 78.94 118 LYS A N 1
ATOM 955 C CA . LYS A 1 118 ? -14.000 -3.181 25.951 1.00 78.94 118 LYS A CA 1
ATOM 956 C C . LYS A 1 118 ? -14.430 -1.938 25.178 1.00 78.94 118 LYS A C 1
ATOM 958 O O . LYS A 1 118 ? -14.640 -0.879 25.761 1.00 78.94 118 LYS A O 1
ATOM 963 N N . ILE A 1 119 ? -14.591 -2.088 23.869 1.00 83.00 119 ILE A N 1
ATOM 964 C CA . ILE A 1 119 ? -15.054 -1.035 22.965 1.00 83.00 119 ILE A CA 1
ATOM 965 C C . ILE A 1 119 ? -16.409 -1.454 22.395 1.00 83.00 119 ILE A C 1
ATOM 967 O O . ILE A 1 119 ? -16.616 -2.620 22.060 1.00 83.00 119 ILE A O 1
ATOM 971 N N . ALA A 1 120 ? -17.335 -0.504 22.268 1.00 87.19 120 ALA A N 1
ATOM 972 C CA . ALA A 1 120 ? -18.612 -0.740 21.603 1.00 87.19 120 ALA A CA 1
ATOM 973 C C . ALA A 1 120 ? -18.407 -1.156 20.132 1.00 87.19 120 ALA A C 1
ATOM 975 O O . ALA A 1 120 ? -17.584 -0.571 19.426 1.00 87.19 120 ALA A O 1
ATOM 976 N N . GLY A 1 121 ? -19.199 -2.114 19.638 1.00 86.56 121 GLY A N 1
ATOM 977 C CA . GLY A 1 121 ? -19.056 -2.657 18.276 1.00 86.56 121 GLY A CA 1
ATOM 978 C C . GLY A 1 121 ? -19.069 -1.589 17.175 1.00 86.56 121 GLY A C 1
ATOM 979 O O . GLY A 1 121 ? -18.211 -1.597 16.296 1.00 86.56 121 GLY A O 1
ATOM 980 N N . LYS A 1 122 ? -19.950 -0.587 17.297 1.00 87.25 122 LYS A N 1
ATOM 981 C CA . LYS A 1 122 ? -20.018 0.554 16.363 1.00 87.25 122 LYS A CA 1
ATOM 982 C C . LYS A 1 122 ? -18.706 1.342 16.288 1.00 87.25 122 LYS A C 1
ATOM 984 O O . LYS A 1 122 ? -18.314 1.804 15.220 1.00 87.25 122 LYS A O 1
ATOM 989 N N . THR A 1 123 ? -18.015 1.503 17.413 1.00 85.50 123 THR A N 1
ATOM 990 C CA . THR A 1 123 ? -16.736 2.221 17.468 1.00 85.50 123 THR A CA 1
ATOM 991 C C . THR A 1 123 ? -15.606 1.372 16.886 1.00 85.50 123 THR A C 1
ATOM 993 O O . THR A 1 123 ? -14.750 1.907 16.189 1.00 85.50 123 THR A O 1
ATOM 996 N N . LEU A 1 124 ? -15.633 0.048 17.080 1.00 87.25 124 LEU A N 1
ATOM 997 C CA . LEU A 1 124 ? -14.664 -0.865 16.460 1.00 87.25 124 LEU A CA 1
ATOM 998 C C . LEU A 1 124 ? -14.737 -0.835 14.931 1.00 87.25 124 LEU A C 1
ATOM 1000 O O . LEU A 1 124 ? -13.702 -0.787 14.270 1.00 87.25 124 LEU A O 1
ATOM 1004 N N . GLU A 1 125 ? -15.940 -0.838 14.359 1.00 88.19 125 GLU A N 1
ATOM 1005 C CA . GLU A 1 125 ? -16.115 -0.747 12.905 1.00 88.19 125 GLU A CA 1
ATOM 1006 C C . GLU A 1 125 ? -15.575 0.571 12.343 1.00 88.19 125 GLU A C 1
ATOM 1008 O O . GLU A 1 125 ? -14.898 0.575 11.314 1.00 88.19 125 GLU A O 1
ATOM 1013 N N . ARG A 1 126 ? -15.808 1.687 13.043 1.00 88.12 126 ARG A N 1
ATOM 1014 C CA . ARG A 1 126 ? -15.254 2.998 12.673 1.00 88.12 126 ARG A CA 1
ATOM 1015 C C . ARG A 1 126 ? -13.729 3.022 12.736 1.00 88.12 126 ARG A C 1
ATOM 1017 O O . ARG A 1 126 ? -13.102 3.547 11.824 1.00 88.12 126 ARG A O 1
ATOM 1024 N N . LEU A 1 127 ? -13.134 2.417 13.762 1.00 89.00 127 LEU A N 1
ATOM 1025 C CA . LEU A 1 127 ? -11.677 2.335 13.905 1.00 89.00 127 LEU A CA 1
ATOM 1026 C C . LEU A 1 127 ? -11.033 1.517 12.782 1.00 89.00 127 LEU A C 1
ATOM 1028 O O . LEU A 1 127 ? -10.018 1.933 12.234 1.00 89.00 127 LEU A O 1
ATOM 1032 N N . LYS A 1 128 ? -11.648 0.401 12.373 1.00 89.44 128 LYS A N 1
ATOM 1033 C CA . LYS A 1 128 ? -11.174 -0.372 11.213 1.00 89.44 128 LYS A CA 1
ATOM 1034 C C . LYS A 1 128 ? -11.190 0.457 9.928 1.00 89.44 128 LYS A C 1
ATOM 1036 O O . LYS A 1 128 ? -10.220 0.423 9.176 1.00 89.44 128 LYS A O 1
ATOM 1041 N N . LYS A 1 129 ? -12.264 1.225 9.697 1.00 90.12 129 LYS A N 1
ATOM 1042 C CA . LYS A 1 129 ? -12.352 2.150 8.554 1.00 90.12 129 LYS A CA 1
ATOM 1043 C C . LYS A 1 129 ? -11.267 3.224 8.617 1.00 90.12 129 LYS A C 1
ATOM 1045 O O . LYS A 1 129 ? -10.624 3.477 7.608 1.00 90.12 129 LYS A O 1
ATOM 1050 N N . LEU A 1 130 ? -11.030 3.802 9.795 1.00 90.00 130 LEU A N 1
ATOM 1051 C CA . LEU A 1 130 ? -9.980 4.802 10.007 1.00 90.00 130 LEU A CA 1
ATOM 1052 C C . LEU A 1 130 ? -8.581 4.255 9.721 1.00 90.00 130 LEU A C 1
ATOM 1054 O O . LEU A 1 130 ? -7.809 4.927 9.055 1.00 90.00 130 LEU A O 1
ATOM 1058 N N . ILE A 1 131 ? -8.260 3.039 10.166 1.00 91.69 131 ILE A N 1
ATOM 1059 C CA . ILE A 1 131 ? -6.955 2.414 9.894 1.00 91.69 131 ILE A CA 1
ATOM 1060 C C . ILE A 1 131 ? -6.749 2.204 8.390 1.00 91.69 131 ILE A C 1
ATOM 1062 O O . ILE A 1 131 ? -5.665 2.458 7.871 1.00 91.69 131 ILE A O 1
ATOM 1066 N N . TRP A 1 132 ? -7.794 1.776 7.678 1.00 91.56 132 TRP A N 1
ATOM 1067 C CA . TRP A 1 132 ? -7.728 1.625 6.225 1.00 91.56 132 TRP A CA 1
ATOM 1068 C C . TRP A 1 132 ? -7.571 2.976 5.509 1.00 91.56 132 TRP A C 1
ATOM 1070 O O . TRP A 1 132 ? -6.722 3.093 4.629 1.00 91.56 132 TRP A O 1
ATOM 1080 N N . LEU A 1 133 ? -8.317 4.006 5.924 1.00 90.94 133 LEU A N 1
ATOM 1081 C CA . LEU A 1 133 ? -8.192 5.365 5.380 1.00 90.94 133 LEU A CA 1
ATOM 1082 C C . LEU A 1 133 ? -6.812 5.971 5.659 1.00 90.94 133 LEU A C 1
ATOM 1084 O O . LEU A 1 133 ? -6.215 6.545 4.759 1.00 90.94 133 LEU A O 1
ATOM 1088 N N . ALA A 1 134 ? -6.265 5.782 6.861 1.00 90.31 134 ALA A N 1
ATOM 1089 C CA . ALA A 1 134 ? -4.929 6.257 7.215 1.00 90.31 134 ALA A CA 1
ATOM 1090 C C . ALA A 1 134 ? -3.844 5.620 6.332 1.00 90.31 134 ALA A C 1
ATOM 1092 O O . ALA A 1 134 ? -2.944 6.308 5.861 1.00 90.31 134 ALA A O 1
ATOM 1093 N N . ALA A 1 135 ? -3.952 4.318 6.041 1.00 90.19 135 ALA A N 1
ATOM 1094 C CA . ALA A 1 135 ? -3.031 3.652 5.121 1.00 90.19 135 ALA A CA 1
ATOM 1095 C C . ALA A 1 135 ? -3.086 4.259 3.706 1.00 90.19 135 ALA A C 1
ATOM 1097 O O . ALA A 1 135 ? -2.054 4.398 3.050 1.00 90.19 135 ALA A O 1
ATOM 1098 N N . GLN A 1 136 ? -4.278 4.629 3.230 1.00 88.50 136 GLN A N 1
ATOM 1099 C CA . GLN A 1 136 ? -4.452 5.295 1.935 1.00 88.50 136 GLN A CA 1
ATOM 1100 C C . GLN A 1 136 ? -3.910 6.716 1.928 1.00 88.50 136 GLN A C 1
ATOM 1102 O O . GLN A 1 136 ? -3.298 7.119 0.943 1.00 88.50 136 GLN A O 1
ATOM 1107 N N . ASP A 1 137 ? -4.113 7.445 3.019 1.00 89.31 137 ASP A N 1
ATOM 1108 C CA . ASP A 1 137 ? -3.662 8.822 3.158 1.00 89.31 137 ASP A CA 1
ATOM 1109 C C . ASP A 1 137 ? -2.134 8.914 3.083 1.00 89.31 137 ASP A C 1
ATOM 1111 O O . ASP A 1 137 ? -1.600 9.620 2.231 1.00 89.31 137 ASP A O 1
ATOM 1115 N N . VAL A 1 138 ? -1.427 8.070 3.845 1.00 88.56 138 VAL A N 1
ATOM 1116 C CA . VAL A 1 138 ? 0.045 7.988 3.806 1.00 88.56 138 VAL A CA 1
ATOM 1117 C C . VAL A 1 138 ? 0.545 7.600 2.411 1.00 88.56 138 VAL A C 1
ATOM 1119 O O . VAL A 1 138 ? 1.544 8.129 1.927 1.00 88.56 138 VAL A O 1
ATOM 1122 N N . LYS A 1 139 ? -0.152 6.692 1.716 1.00 87.44 139 LYS A N 1
ATOM 1123 C CA . LYS A 1 139 ? 0.194 6.348 0.330 1.00 87.44 139 LYS A CA 1
ATOM 1124 C C . LYS A 1 139 ? -0.005 7.530 -0.626 1.00 87.44 139 LYS A C 1
ATOM 1126 O O . LYS A 1 139 ? 0.807 7.715 -1.531 1.00 87.44 139 LYS A O 1
ATOM 1131 N N . ASN A 1 140 ? -1.081 8.297 -0.468 1.00 86.69 140 ASN A N 1
ATOM 1132 C CA . ASN A 1 140 ? -1.335 9.476 -1.293 1.00 86.69 140 ASN A CA 1
ATOM 1133 C C . ASN A 1 140 ? -0.275 10.553 -1.049 1.00 86.69 140 ASN A C 1
ATOM 1135 O O . ASN A 1 140 ? 0.236 11.105 -2.021 1.00 86.69 140 ASN A O 1
ATOM 1139 N N . GLU A 1 141 ? 0.118 10.769 0.207 1.00 87.44 141 GLU A N 1
ATOM 1140 C CA . GLU A 1 141 ? 1.212 11.666 0.585 1.00 87.44 141 GLU A CA 1
ATOM 1141 C C . GLU A 1 141 ? 2.537 11.246 -0.074 1.00 87.44 141 GLU A C 1
ATOM 1143 O O . GLU A 1 141 ? 3.178 12.053 -0.748 1.00 87.44 141 GLU A O 1
ATOM 1148 N N . LEU A 1 142 ? 2.898 9.959 0.012 1.00 86.56 142 LEU A N 1
ATOM 1149 C CA . LEU A 1 142 ? 4.078 9.384 -0.654 1.00 86.56 142 LEU A CA 1
ATOM 1150 C C . LEU A 1 142 ? 4.064 9.591 -2.176 1.00 86.56 142 LEU A C 1
ATOM 1152 O O . LEU A 1 142 ? 5.114 9.771 -2.789 1.00 86.56 142 LEU A O 1
ATOM 1156 N N . ALA A 1 143 ? 2.882 9.566 -2.792 1.00 84.31 143 ALA A N 1
ATOM 1157 C CA . ALA A 1 143 ? 2.703 9.791 -4.223 1.00 84.31 143 ALA A CA 1
ATOM 1158 C C . ALA A 1 143 ? 2.614 11.284 -4.607 1.00 84.31 143 ALA A C 1
ATOM 1160 O O . ALA A 1 143 ? 2.377 11.588 -5.778 1.00 84.31 143 ALA A O 1
ATOM 1161 N N . GLY A 1 144 ? 2.750 12.210 -3.649 1.00 84.38 144 GLY A N 1
ATOM 1162 C CA . GLY A 1 144 ? 2.588 13.652 -3.865 1.00 84.38 144 GLY A CA 1
ATOM 1163 C C . GLY A 1 144 ? 1.160 14.063 -4.243 1.00 84.38 144 GLY A C 1
ATOM 1164 O O . GLY A 1 144 ? 0.955 15.096 -4.880 1.00 84.38 144 GLY A O 1
ATOM 1165 N N . ARG A 1 145 ? 0.164 13.235 -3.911 1.00 83.12 145 ARG A N 1
ATOM 1166 C CA . ARG A 1 145 ? -1.261 13.490 -4.163 1.00 83.12 145 ARG A CA 1
ATOM 1167 C C . ARG A 1 145 ? -1.888 14.183 -2.955 1.00 83.12 145 ARG A C 1
ATOM 1169 O O . ARG A 1 145 ? -1.345 14.150 -1.856 1.00 83.12 145 ARG A O 1
ATOM 1176 N N . LYS A 1 146 ? -3.052 14.807 -3.161 1.00 79.94 146 LYS A N 1
ATOM 1177 C CA . LYS A 1 146 ? -3.809 15.433 -2.070 1.00 79.94 146 LYS A CA 1
ATOM 1178 C C . LYS A 1 146 ? -4.200 14.381 -1.029 1.00 79.94 146 LYS A C 1
ATOM 1180 O O . LYS A 1 146 ? -4.742 13.334 -1.389 1.00 79.94 146 LYS A O 1
ATOM 1185 N N . THR A 1 147 ? -3.910 14.684 0.228 1.00 77.56 147 THR A N 1
ATOM 1186 C CA . THR A 1 147 ? -4.368 13.950 1.407 1.00 77.56 147 THR A CA 1
ATOM 1187 C C . THR A 1 147 ? -5.814 14.315 1.730 1.00 77.56 147 THR A C 1
ATOM 1189 O O . THR A 1 147 ? -6.344 15.308 1.222 1.00 77.56 147 THR A O 1
ATOM 1192 N N . TYR A 1 148 ? -6.478 13.486 2.530 1.00 75.75 148 TYR A N 1
ATOM 1193 C CA . TYR A 1 148 ? -7.870 13.719 2.896 1.00 75.75 148 TYR A CA 1
ATOM 1194 C C . TYR A 1 148 ? -8.010 14.911 3.846 1.00 75.75 148 TYR A C 1
ATOM 1196 O O . TYR A 1 148 ? -7.311 15.011 4.855 1.00 75.75 148 TYR A O 1
ATOM 1204 N N . GLU A 1 149 ? -8.986 15.780 3.584 1.00 78.88 149 GLU A N 1
ATOM 1205 C CA . GLU A 1 149 ? -9.364 16.809 4.550 1.00 78.88 149 GLU A CA 1
ATOM 1206 C C . GLU A 1 149 ? -10.144 16.192 5.722 1.00 78.88 149 GLU A C 1
ATOM 1208 O O . GLU A 1 149 ? -10.909 15.235 5.568 1.00 78.88 149 GLU A O 1
ATOM 1213 N N . TYR A 1 150 ? -10.008 16.769 6.920 1.00 73.25 150 TYR A N 1
ATOM 1214 C CA . TYR A 1 150 ? -10.681 16.270 8.127 1.00 73.25 150 TYR A CA 1
ATOM 1215 C C . TYR A 1 150 ? -12.208 16.167 7.980 1.00 73.25 150 TYR A C 1
ATOM 1217 O O . TYR A 1 150 ? -12.827 15.258 8.539 1.00 73.25 150 TYR A O 1
ATOM 1225 N N . GLN A 1 151 ? -12.819 17.073 7.209 1.00 74.88 151 GLN A N 1
ATOM 1226 C CA . GLN A 1 151 ? -14.255 17.050 6.919 1.00 74.88 151 GLN A CA 1
ATOM 1227 C C . GLN A 1 151 ? -14.644 15.830 6.073 1.00 74.88 151 GLN A C 1
ATOM 1229 O O . GLN A 1 151 ? -15.635 15.154 6.368 1.00 74.88 151 GLN A O 1
ATOM 1234 N N . GLU A 1 152 ? -13.832 15.500 5.069 1.00 78.81 152 GLU A N 1
ATOM 1235 C CA . GLU A 1 152 ? -14.037 14.329 4.219 1.00 78.81 152 GLU A CA 1
ATOM 1236 C C . GLU A 1 152 ? -13.836 13.034 5.013 1.00 78.81 152 GLU A C 1
ATOM 1238 O O . GLU A 1 152 ? -14.693 12.148 4.957 1.00 78.81 152 GLU A O 1
ATOM 1243 N N . LEU A 1 153 ? -12.792 12.944 5.845 1.00 80.75 153 LEU A N 1
ATOM 1244 C CA . LEU A 1 153 ? -12.566 11.793 6.732 1.00 80.75 153 LEU A CA 1
ATOM 1245 C C . LEU A 1 153 ? -13.751 11.541 7.672 1.00 80.75 153 LEU A C 1
ATOM 1247 O O . LEU A 1 153 ? -14.202 10.400 7.816 1.00 80.75 153 LEU A O 1
ATOM 1251 N N . ALA A 1 154 ? -14.290 12.595 8.292 1.00 79.31 154 ALA A N 1
ATOM 1252 C CA . ALA A 1 154 ? -15.447 12.480 9.176 1.00 79.31 154 ALA A CA 1
ATOM 1253 C C . ALA A 1 154 ? -16.671 11.921 8.431 1.00 79.31 154 ALA A C 1
ATOM 1255 O O . ALA A 1 154 ? -17.356 11.028 8.944 1.00 79.31 154 ALA A O 1
ATOM 1256 N N . SER A 1 155 ? -16.898 12.382 7.197 1.00 82.19 155 SER A N 1
ATOM 1257 C CA . SER A 1 155 ? -17.982 11.891 6.342 1.00 82.19 155 SER A CA 1
ATOM 1258 C C . SER A 1 155 ? -17.821 10.403 5.990 1.00 82.19 155 SER A C 1
ATOM 1260 O O . SER A 1 155 ? -18.766 9.628 6.157 1.00 82.19 155 SER A O 1
ATOM 1262 N N . LEU A 1 156 ? -16.609 9.970 5.623 1.00 81.75 156 LEU A N 1
ATOM 1263 C CA . LEU A 1 156 ? -16.296 8.591 5.222 1.00 81.75 156 LEU A CA 1
ATOM 1264 C C . LEU A 1 156 ? -16.430 7.593 6.382 1.00 81.75 156 LEU A C 1
ATOM 1266 O O . LEU A 1 156 ? -16.826 6.438 6.197 1.00 81.75 156 LEU A O 1
ATOM 1270 N N . VAL A 1 157 ? -16.149 8.040 7.606 1.00 80.75 157 VAL A N 1
ATOM 1271 C CA . VAL A 1 157 ? -16.297 7.235 8.830 1.00 80.75 157 VAL A CA 1
ATOM 1272 C C . VAL A 1 157 ? -17.744 7.256 9.358 1.00 80.75 157 VAL A C 1
ATOM 1274 O O . VAL A 1 157 ? -18.104 6.479 10.250 1.00 80.75 157 VAL A O 1
ATOM 1277 N N . GLY A 1 158 ? -18.619 8.086 8.778 1.00 78.56 158 GLY A N 1
ATOM 1278 C CA . GLY A 1 158 ? -20.016 8.225 9.190 1.00 78.56 158 GLY A CA 1
ATOM 1279 C C . GLY A 1 158 ? -20.165 8.962 10.523 1.00 78.56 158 GLY A C 1
ATOM 1280 O O . GLY A 1 158 ? -20.997 8.586 11.358 1.00 78.56 158 GLY A O 1
ATOM 1281 N N . VAL A 1 159 ? -19.318 9.969 10.756 1.00 73.62 159 VAL A N 1
ATOM 1282 C CA . VAL A 1 159 ? -19.426 10.920 11.866 1.00 73.62 159 VAL A CA 1
ATOM 1283 C C . VAL A 1 159 ? -20.090 12.191 11.336 1.00 73.62 159 VAL A C 1
ATOM 1285 O O . VAL A 1 159 ? -19.549 12.890 10.489 1.00 73.62 159 VAL A O 1
ATOM 1288 N N . THR A 1 160 ? -21.299 12.482 11.814 1.00 63.50 160 THR A N 1
ATOM 1289 C CA . THR A 1 160 ? -22.050 13.695 11.451 1.00 63.50 160 THR A CA 1
ATOM 1290 C C . THR A 1 160 ? -21.407 14.940 12.072 1.00 63.50 160 THR A C 1
ATOM 1292 O O . THR A 1 160 ? -20.989 14.878 13.230 1.00 63.50 160 THR A O 1
ATOM 1295 N N . SER A 1 161 ? -21.414 16.084 11.368 1.00 54.56 161 SER A N 1
ATOM 1296 C CA . SER A 1 161 ? -20.755 17.331 11.819 1.00 54.56 161 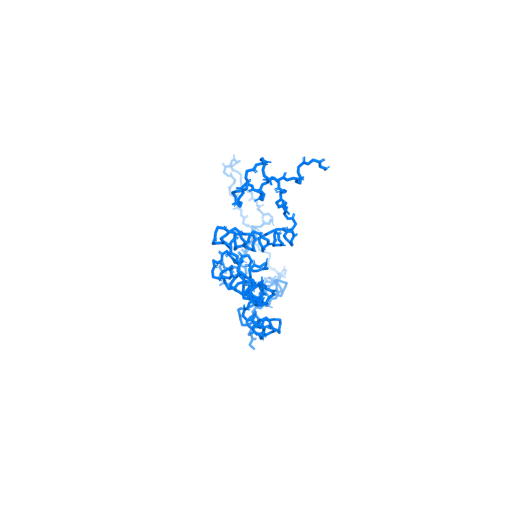SER A CA 1
ATOM 1297 C C . SER A 1 161 ? -21.217 17.844 13.194 1.00 54.56 161 SER A C 1
ATOM 1299 O O . SER A 1 161 ? -20.475 18.544 13.873 1.00 54.56 161 SER A O 1
ATOM 1301 N N . LYS A 1 162 ? -22.412 17.447 13.657 1.00 53.66 162 LYS A N 1
ATOM 1302 C CA . LYS A 1 162 ? -22.929 17.783 14.997 1.00 53.66 162 LYS A CA 1
ATOM 1303 C C . LYS A 1 162 ? -22.162 17.139 16.162 1.00 53.66 162 LYS A C 1
ATOM 1305 O O . LYS A 1 162 ? -22.267 17.635 17.274 1.00 53.66 162 LYS A O 1
ATOM 1310 N N . ASN A 1 163 ? -21.426 16.048 15.933 1.00 52.34 163 ASN A N 1
ATOM 1311 C CA . ASN A 1 163 ? -20.700 15.312 16.982 1.00 52.34 163 ASN A CA 1
ATOM 1312 C C . ASN A 1 163 ? -19.182 15.550 16.964 1.00 52.34 163 ASN A C 1
ATOM 1314 O O . ASN A 1 163 ? -18.465 14.996 17.796 1.00 52.34 163 ASN A O 1
ATOM 1318 N N . SER A 1 164 ? -18.676 16.330 16.011 1.00 47.72 164 SER A N 1
ATOM 1319 C CA . SER A 1 164 ? -17.258 16.656 15.895 1.00 47.72 164 SER A CA 1
ATOM 1320 C C . SER A 1 164 ? -16.997 18.024 16.517 1.00 47.72 164 SER A C 1
ATOM 1322 O O . SER A 1 164 ? -17.134 19.049 15.856 1.00 47.72 164 SER A O 1
ATOM 1324 N N . THR A 1 165 ? -16.571 18.042 17.779 1.00 51.00 165 THR A N 1
ATOM 1325 C CA . THR A 1 165 ? -16.119 19.249 18.500 1.00 51.00 165 THR A CA 1
ATOM 1326 C C . THR A 1 165 ? -14.883 19.912 17.867 1.00 51.00 165 THR A C 1
ATOM 1328 O O . THR A 1 165 ? -14.461 20.974 18.302 1.00 51.00 165 THR A O 1
ATOM 1331 N N . TRP A 1 166 ? -14.307 19.299 16.830 1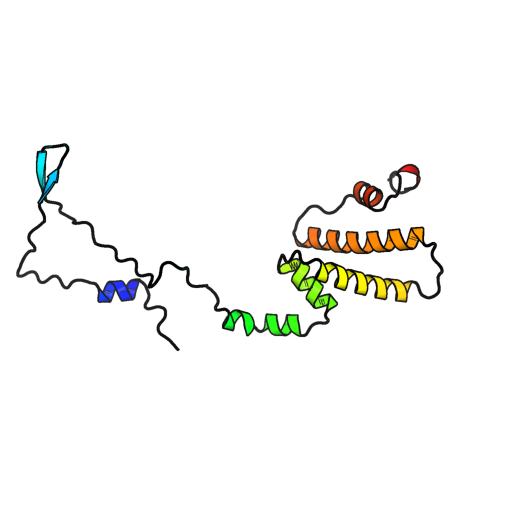.00 49.75 166 TRP A N 1
ATOM 1332 C CA . TRP A 1 166 ? -13.076 19.707 16.151 1.00 49.75 166 TRP A CA 1
ATOM 1333 C C . TRP A 1 166 ? -13.282 20.678 14.973 1.00 49.75 166 TRP A C 1
ATOM 1335 O O . TRP A 1 166 ? -12.319 20.987 14.291 1.00 49.75 166 TRP A O 1
ATOM 1345 N N . LEU A 1 167 ? -14.511 21.146 14.708 1.00 46.78 167 LEU A N 1
ATOM 1346 C CA . LEU A 1 167 ? -14.821 22.106 13.627 1.00 46.78 167 LEU A CA 1
ATOM 1347 C C . LEU A 1 167 ? -14.890 23.579 14.091 1.00 46.78 167 LEU A C 1
ATOM 1349 O O . LEU A 1 167 ? -15.386 24.421 13.348 1.00 46.78 167 LEU A O 1
ATOM 1353 N N . LEU A 1 168 ? -14.449 23.894 15.314 1.00 42.84 168 LEU A N 1
ATOM 1354 C CA . LEU A 1 168 ? -14.504 25.253 15.885 1.00 42.84 168 LEU A CA 1
ATOM 1355 C C . LEU A 1 168 ? -13.132 25.918 16.108 1.00 42.84 168 LEU A C 1
ATOM 1357 O O . LEU A 1 168 ? -13.077 26.965 16.748 1.00 42.84 168 LEU A O 1
ATOM 1361 N N . VAL A 1 169 ? -12.043 25.352 15.585 1.00 35.97 169 VAL A N 1
ATOM 1362 C CA . VAL A 1 169 ? -10.702 25.966 15.588 1.00 35.97 169 VAL A CA 1
ATOM 1363 C C . VAL A 1 169 ? -10.113 25.834 14.196 1.00 35.97 169 VAL A C 1
ATOM 1365 O O . VAL A 1 169 ? -9.578 26.846 13.700 1.00 35.97 169 VAL A O 1
#

pLDDT: mean 75.2, std 14.35, range [32.84, 94.06]

Sequence (169 aa):
MSGATKGQLEAWLEHAQFDTGTYKRKKPRILDEVTGRMITLDNPPISGKQLYAKGSSIALVSQVEFSTSSWRRAVLSLEEHQKAWLLWSYSESVRWEHQVTITQWAWSEFKTLLGTRKIAGKTLERLKKLIWLAAQDVKNELAGRKTYEYQELASLVGVTSKNSTWLLV

Mean predicted aligned error: 16.24 Å

Solvent-accessible surface area (backbone atoms only — not comparable to full-atom values): 10842 Å² total; per-residue (Å²): 142,73,97,83,68,78,49,75,69,56,55,48,61,75,62,57,76,83,84,61,89,88,64,79,79,83,71,62,69,48,72,37,89,89,75,76,45,78,44,72,50,91,71,69,85,76,84,79,72,77,83,65,96,51,104,63,84,78,67,93,63,50,72,63,59,61,65,68,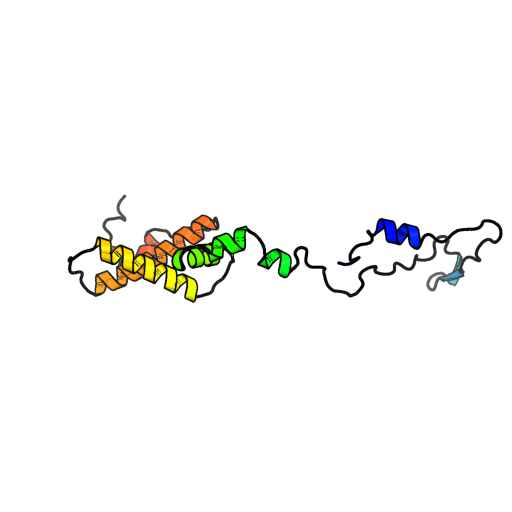30,69,67,51,55,51,50,69,70,46,57,72,46,60,34,28,47,51,41,43,68,71,63,73,44,84,58,64,66,36,57,51,47,39,45,52,50,54,49,50,56,51,48,63,75,50,61,90,67,87,73,59,70,74,56,53,57,37,50,55,51,48,54,50,50,51,56,49,34,56,46,26,49,76,70,75,42,85,58,78,51,73,69,57,52,33,53,77,58,69,50,58,78,93,78,49,88,79,81,82,124